Protein AF-A0A949YLF5-F1 (afdb_monomer_lite)

Foldseek 3Di:
DPPDDVVLLVQLLCLVPPNDPCSLVVSCVVSVHDSVVSVVSNVVVVVVCVVPDPDDDDPVRVVVVVVVPPDPPPVPPDPDDDDDDD

Secondary structure (DSSP, 8-state):
-----HHHHHHHHHHHHT--TTHHHHHHHHTTS-HHHHHHHHHHHHHHHHHH--S---HHHHHHHHHHH-S---------------

Radius of gyration: 22.29 Å; chains: 1; bounding box: 37×62×54 Å

Structure (mmCIF, N/CA/C/O backbone):
data_AF-A0A949YLF5-F1
#
_entry.id   AF-A0A949YLF5-F1
#
loop_
_atom_site.group_PDB
_atom_site.id
_atom_site.type_symbol
_atom_site.label_atom_id
_atom_site.label_alt_id
_atom_site.label_comp_id
_atom_site.label_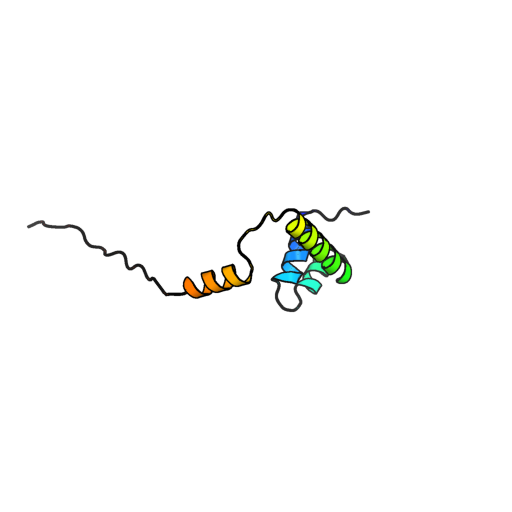asym_id
_atom_site.label_entity_id
_atom_site.label_seq_id
_atom_site.pdbx_PDB_ins_code
_atom_site.Cartn_x
_atom_site.Cartn_y
_atom_site.Cartn_z
_atom_site.occupancy
_atom_site.B_iso_or_equiv
_atom_site.auth_seq_id
_atom_site.auth_comp_id
_atom_site.auth_asym_id
_atom_site.auth_atom_id
_atom_site.pdbx_PDB_model_num
ATOM 1 N N . MET A 1 1 ? -2.906 2.998 -22.363 1.00 46.00 1 MET A N 1
ATOM 2 C CA . MET A 1 1 ? -2.860 3.015 -20.884 1.00 46.00 1 MET A CA 1
ATOM 3 C C . MET A 1 1 ? -3.432 1.687 -20.399 1.00 46.00 1 MET A C 1
ATOM 5 O O . MET A 1 1 ? -4.647 1.536 -20.375 1.00 46.00 1 MET A O 1
ATOM 9 N N . CYS A 1 2 ? -2.588 0.679 -20.147 1.00 51.50 2 CYS A N 1
ATOM 10 C CA . CYS A 1 2 ? -3.069 -0.597 -19.604 1.00 51.50 2 CYS A CA 1
ATOM 11 C C . CYS A 1 2 ? -3.634 -0.336 -18.208 1.00 51.50 2 CYS A C 1
ATOM 13 O O . CYS A 1 2 ? -2.901 0.062 -17.303 1.00 51.50 2 CYS A O 1
ATOM 15 N N . LYS A 1 3 ? -4.949 -0.493 -18.049 1.00 71.94 3 LYS A N 1
ATOM 16 C CA . LYS A 1 3 ? -5.614 -0.364 -16.754 1.00 71.94 3 LYS A CA 1
ATOM 17 C C . LYS A 1 3 ? -5.228 -1.580 -15.921 1.00 71.94 3 LYS A C 1
ATOM 19 O O . LYS A 1 3 ? -5.782 -2.657 -16.110 1.00 71.94 3 LYS A O 1
ATOM 24 N N . ILE A 1 4 ? -4.245 -1.412 -15.040 1.00 79.75 4 ILE A N 1
ATOM 25 C CA . ILE A 1 4 ? -3.913 -2.422 -14.035 1.00 79.75 4 ILE A CA 1
ATOM 26 C C . ILE A 1 4 ? -5.196 -2.696 -13.228 1.00 79.75 4 ILE A C 1
ATOM 28 O O . ILE A 1 4 ? -5.759 -1.741 -12.685 1.00 79.75 4 ILE A O 1
ATOM 32 N N . PRO A 1 5 ? -5.681 -3.951 -13.163 1.00 88.81 5 PRO A N 1
ATOM 33 C CA . PRO A 1 5 ? -6.906 -4.286 -12.441 1.00 88.81 5 PRO A CA 1
ATOM 34 C C . PRO A 1 5 ? -6.825 -3.894 -10.964 1.00 88.81 5 PRO A C 1
ATOM 36 O O . P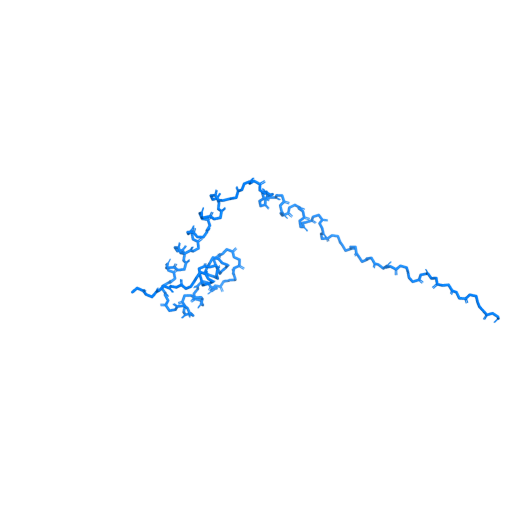RO A 1 5 ? -5.753 -3.977 -10.364 1.00 88.81 5 PRO A O 1
ATOM 39 N N . LEU A 1 6 ? -7.956 -3.541 -10.346 1.00 87.81 6 LEU A N 1
ATOM 40 C CA . LEU A 1 6 ? -8.014 -3.166 -8.926 1.00 87.81 6 LEU A CA 1
ATOM 41 C C . LEU A 1 6 ? -7.411 -4.241 -8.004 1.00 87.81 6 LEU A C 1
ATOM 43 O O . LEU A 1 6 ? -6.705 -3.921 -7.054 1.00 87.81 6 LEU A O 1
ATOM 47 N N . THR A 1 7 ? -7.605 -5.522 -8.322 1.00 92.94 7 THR A N 1
ATOM 48 C CA . THR A 1 7 ? -6.999 -6.640 -7.580 1.00 92.94 7 THR A CA 1
ATOM 49 C C . THR A 1 7 ? -5.473 -6.556 -7.538 1.00 92.94 7 THR A C 1
ATOM 51 O O . THR A 1 7 ? -4.867 -6.834 -6.507 1.00 92.94 7 THR A O 1
ATOM 54 N N . ARG A 1 8 ? -4.832 -6.089 -8.616 1.00 94.44 8 ARG A N 1
ATOM 55 C CA . ARG A 1 8 ? -3.382 -5.856 -8.653 1.00 94.44 8 ARG A CA 1
ATOM 56 C C . ARG A 1 8 ? -2.973 -4.616 -7.859 1.00 94.44 8 ARG A C 1
ATOM 58 O O . ARG A 1 8 ? -1.883 -4.608 -7.304 1.00 94.44 8 ARG A O 1
ATOM 65 N N . TRP A 1 9 ? -3.827 -3.597 -7.748 1.00 93.88 9 TRP A N 1
ATOM 66 C CA . TRP A 1 9 ? -3.578 -2.467 -6.842 1.00 93.88 9 TRP A CA 1
ATOM 67 C C . TRP A 1 9 ? -3.587 -2.906 -5.378 1.00 93.88 9 TRP A C 1
ATOM 69 O O . TRP A 1 9 ? -2.693 -2.527 -4.625 1.00 93.88 9 TRP A O 1
ATOM 79 N N . ILE A 1 10 ? -4.544 -3.753 -4.997 1.00 94.25 10 ILE A N 1
ATOM 80 C CA . ILE A 1 10 ? -4.620 -4.324 -3.648 1.00 94.25 10 ILE A CA 1
ATOM 81 C C . ILE A 1 10 ? -3.410 -5.228 -3.386 1.00 94.25 10 ILE A C 1
ATOM 83 O O . ILE A 1 10 ? -2.761 -5.085 -2.355 1.00 94.25 10 ILE A O 1
ATOM 87 N N . ALA A 1 11 ? -3.037 -6.090 -4.336 1.00 95.12 11 ALA A N 1
ATOM 88 C CA . ALA A 1 11 ? -1.85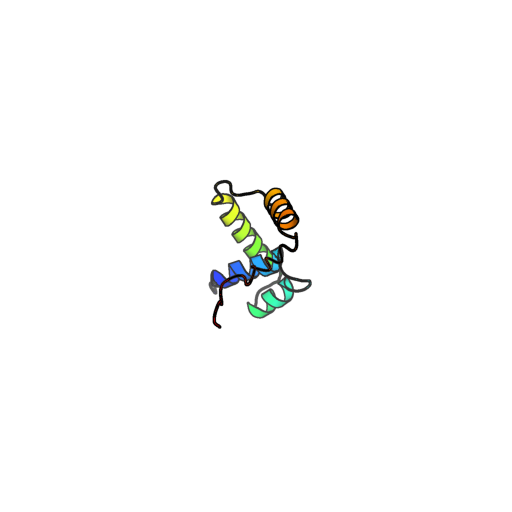1 -6.939 -4.210 1.00 95.12 11 ALA A CA 1
ATOM 89 C C . ALA A 1 11 ? -0.551 -6.122 -4.074 1.00 95.12 11 ALA A C 1
ATOM 91 O O . ALA A 1 11 ? 0.302 -6.451 -3.257 1.00 95.12 11 ALA A O 1
ATOM 92 N N . ASN A 1 12 ? -0.423 -5.007 -4.802 1.00 94.94 12 ASN A N 1
ATOM 93 C CA . ASN A 1 12 ? 0.692 -4.069 -4.641 1.00 94.94 12 ASN A CA 1
ATOM 94 C C . ASN A 1 12 ? 0.734 -3.458 -3.229 1.00 94.94 12 ASN A C 1
ATOM 96 O O . ASN A 1 12 ? 1.810 -3.320 -2.648 1.00 94.94 12 ASN A O 1
ATOM 100 N N . ALA A 1 13 ? -0.430 -3.110 -2.670 1.00 95.56 13 ALA A N 1
ATOM 101 C CA . ALA A 1 13 ? -0.536 -2.614 -1.301 1.00 95.56 13 ALA A CA 1
ATOM 102 C C . ALA A 1 13 ? -0.159 -3.692 -0.274 1.00 95.56 13 ALA A C 1
ATOM 104 O O . ALA A 1 13 ? 0.633 -3.421 0.626 1.00 95.56 13 ALA A O 1
ATOM 105 N N . ALA A 1 14 ? -0.645 -4.922 -0.452 1.00 94.94 14 ALA A N 1
ATOM 106 C CA . ALA A 1 14 ? -0.302 -6.058 0.400 1.00 94.94 14 ALA A CA 1
ATOM 107 C C . ALA A 1 14 ? 1.206 -6.348 0.373 1.00 94.94 14 ALA A C 1
ATOM 109 O O . ALA A 1 14 ? 1.827 -6.446 1.428 1.00 94.94 14 ALA A O 1
ATOM 110 N N . ALA A 1 15 ? 1.821 -6.370 -0.814 1.00 96.38 15 ALA A N 1
ATOM 111 C CA . ALA A 1 15 ? 3.262 -6.558 -0.969 1.00 96.38 15 ALA A CA 1
ATOM 112 C C . ALA A 1 15 ? 4.085 -5.475 -0.248 1.00 96.38 15 ALA A C 1
ATOM 114 O O . ALA A 1 15 ? 5.159 -5.768 0.267 1.00 96.38 15 ALA A O 1
ATOM 115 N N . ARG A 1 16 ? 3.590 -4.228 -0.189 1.00 96.12 16 ARG A N 1
ATOM 116 C CA . ARG A 1 16 ? 4.254 -3.129 0.531 1.00 96.12 16 ARG A CA 1
ATOM 117 C C . ARG A 1 16 ? 4.081 -3.218 2.048 1.00 96.12 16 ARG A C 1
ATOM 119 O O . ARG A 1 16 ? 5.037 -2.964 2.772 1.00 96.12 16 ARG A O 1
ATOM 126 N N . PHE A 1 17 ? 2.859 -3.450 2.523 1.00 93.75 17 PHE A N 1
ATOM 127 C CA . PHE A 1 17 ? 2.519 -3.282 3.942 1.00 93.75 17 PHE A CA 1
ATOM 128 C C . PHE A 1 17 ? 2.615 -4.571 4.759 1.00 93.75 17 PHE A C 1
ATOM 130 O O . PHE A 1 17 ? 2.713 -4.505 5.982 1.00 93.75 17 PHE A O 1
ATOM 137 N N . SER A 1 18 ? 2.571 -5.728 4.102 1.00 92.50 18 SER A N 1
ATOM 138 C CA . SER A 1 18 ? 2.514 -7.038 4.759 1.00 92.50 18 SER A CA 1
ATOM 139 C C . SER A 1 18 ? 3.378 -8.097 4.074 1.00 92.50 18 SER A C 1
ATOM 141 O O . SER A 1 18 ? 3.374 -9.243 4.505 1.00 92.50 18 SER A O 1
ATOM 143 N N . GLY A 1 19 ? 4.084 -7.737 3.000 1.00 91.25 19 GLY A N 1
ATOM 144 C CA . GLY A 1 19 ? 4.964 -8.648 2.281 1.00 91.25 19 GLY A CA 1
ATOM 145 C C . GLY A 1 19 ? 6.340 -8.771 2.929 1.00 91.25 19 GLY A C 1
ATOM 146 O O . GLY A 1 19 ? 6.840 -7.832 3.552 1.00 91.25 19 GLY A O 1
ATOM 147 N N . ASP A 1 20 ? 6.969 -9.923 2.715 1.00 94.81 20 ASP A N 1
ATOM 148 C CA . ASP A 1 20 ? 8.347 -10.178 3.126 1.00 94.81 20 ASP A CA 1
ATOM 149 C C . ASP A 1 20 ? 9.361 -9.371 2.297 1.00 94.81 20 ASP A C 1
ATOM 151 O O . ASP A 1 20 ? 9.040 -8.702 1.305 1.00 94.81 20 ASP A O 1
ATOM 155 N N . HIS A 1 21 ? 10.637 -9.453 2.686 1.00 94.62 21 HIS A N 1
ATOM 156 C CA . HIS A 1 21 ? 11.720 -8.816 1.945 1.00 94.62 21 HIS A CA 1
ATOM 157 C C . HIS A 1 21 ? 11.713 -9.252 0.469 1.00 94.62 21 HIS A C 1
ATOM 159 O O . HIS A 1 21 ? 11.776 -10.434 0.149 1.00 94.62 21 HIS A O 1
ATOM 165 N N . GLY A 1 22 ? 11.653 -8.278 -0.442 1.00 95.06 22 GLY A N 1
ATOM 166 C CA . GLY A 1 22 ? 11.607 -8.528 -1.885 1.00 95.06 22 GLY A CA 1
ATOM 167 C C . GLY A 1 22 ? 10.201 -8.670 -2.481 1.00 95.06 22 GLY A C 1
ATOM 168 O O . GLY A 1 22 ? 10.087 -8.628 -3.707 1.00 95.06 22 GLY A O 1
ATOM 169 N N . ALA A 1 23 ? 9.131 -8.717 -1.676 1.00 97.00 23 ALA A N 1
ATOM 170 C CA . ALA A 1 23 ? 7.754 -8.843 -2.171 1.00 97.00 23 ALA A CA 1
ATOM 171 C C . ALA A 1 23 ? 7.374 -7.743 -3.181 1.00 97.00 23 ALA A C 1
ATOM 173 O O . ALA A 1 23 ? 6.788 -8.019 -4.224 1.00 97.00 23 ALA A O 1
ATOM 174 N N . VAL A 1 24 ? 7.789 -6.494 -2.936 1.00 96.25 24 VAL A N 1
ATOM 175 C CA . VAL A 1 24 ? 7.582 -5.369 -3.871 1.00 96.25 24 VAL A CA 1
ATOM 176 C C . VAL A 1 24 ? 8.293 -5.592 -5.210 1.00 96.25 24 VAL A C 1
ATOM 178 O O . VAL A 1 24 ? 7.762 -5.236 -6.261 1.00 96.25 24 VAL A O 1
ATOM 181 N N . ALA A 1 25 ? 9.500 -6.164 -5.191 1.00 97.12 25 ALA A N 1
ATOM 182 C CA . ALA A 1 25 ? 10.263 -6.427 -6.406 1.00 97.12 25 ALA A CA 1
ATOM 183 C C . ALA A 1 25 ? 9.639 -7.562 -7.226 1.00 97.12 25 ALA A C 1
ATOM 185 O O . ALA A 1 25 ? 9.510 -7.415 -8.440 1.00 97.12 25 ALA A O 1
ATOM 186 N N . HIS A 1 26 ? 9.214 -8.636 -6.557 1.00 96.44 26 HIS A N 1
ATOM 187 C CA . HIS A 1 26 ? 8.492 -9.745 -7.177 1.00 96.44 26 HIS A CA 1
ATOM 188 C C . HIS A 1 26 ? 7.200 -9.256 -7.832 1.00 96.44 26 HIS A C 1
ATOM 190 O O . HIS A 1 26 ? 6.986 -9.437 -9.026 1.00 96.44 26 HIS A O 1
ATOM 196 N N . GLN A 1 27 ? 6.393 -8.517 -7.075 1.00 95.88 27 GLN A N 1
ATOM 197 C CA . GLN A 1 27 ? 5.128 -7.988 -7.559 1.00 95.88 27 GLN A CA 1
ATOM 198 C C . GLN A 1 27 ? 5.318 -7.065 -8.773 1.00 95.88 27 GLN A C 1
ATOM 200 O O . GLN A 1 27 ? 4.586 -7.179 -9.753 1.00 95.88 27 GLN A O 1
ATOM 205 N N . ALA A 1 28 ? 6.314 -6.171 -8.742 1.00 95.12 28 ALA A N 1
ATOM 206 C CA . ALA A 1 28 ? 6.633 -5.289 -9.866 1.00 95.12 28 ALA A CA 1
ATOM 207 C C . ALA A 1 28 ? 6.951 -6.079 -11.148 1.00 95.12 28 ALA A C 1
ATOM 209 O O . ALA A 1 28 ? 6.491 -5.715 -12.232 1.00 95.12 28 ALA A O 1
ATOM 210 N N . GLN A 1 29 ? 7.686 -7.187 -11.017 1.00 95.69 29 GLN A N 1
ATOM 211 C CA . GLN A 1 29 ? 7.977 -8.094 -12.123 1.00 95.69 29 GLN A CA 1
ATOM 212 C C . GLN A 1 29 ? 6.706 -8.787 -12.639 1.00 95.69 29 GLN A C 1
ATOM 214 O O . GLN A 1 29 ? 6.486 -8.810 -13.848 1.00 95.69 29 GLN A O 1
ATOM 219 N N . GLU A 1 30 ? 5.844 -9.283 -11.747 1.00 93.94 30 GLU A N 1
ATOM 220 C CA . GLU A 1 30 ? 4.597 -9.974 -12.109 1.00 93.94 30 GLU A CA 1
ATOM 221 C C . GLU A 1 30 ? 3.563 -9.083 -12.803 1.00 93.94 30 GLU A C 1
ATOM 223 O O . GLU A 1 30 ? 2.795 -9.558 -13.638 1.00 93.94 30 GLU A O 1
ATOM 228 N N . VAL A 1 31 ? 3.492 -7.801 -12.436 1.00 91.56 31 VAL A N 1
ATOM 229 C CA . VAL A 1 31 ? 2.578 -6.834 -13.071 1.00 91.56 31 VAL A CA 1
ATOM 230 C C . VAL A 1 31 ? 3.250 -6.002 -14.162 1.00 91.56 31 VAL A C 1
ATOM 232 O O . VAL A 1 31 ? 2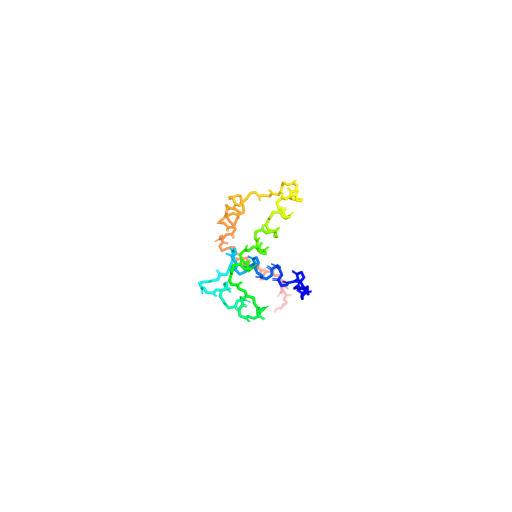.633 -5.065 -14.673 1.00 91.56 31 VAL A O 1
ATOM 235 N N . HIS A 1 32 ? 4.496 -6.335 -14.516 1.00 92.06 32 HIS A N 1
ATOM 236 C CA . HIS A 1 32 ? 5.306 -5.652 -15.525 1.00 92.06 32 HIS A CA 1
ATOM 237 C C . HIS A 1 32 ? 5.341 -4.128 -15.341 1.00 92.06 32 HIS A C 1
ATOM 239 O O . HIS A 1 32 ? 5.166 -3.359 -16.288 1.00 92.06 32 HIS A O 1
ATOM 245 N N . CYS A 1 33 ? 5.552 -3.677 -14.106 1.00 91.75 33 CYS A N 1
ATOM 246 C CA . CYS A 1 33 ? 5.682 -2.264 -13.782 1.00 91.75 33 CYS A CA 1
ATOM 247 C C . CYS A 1 33 ? 6.958 -1.997 -12.982 1.00 91.75 33 CYS A C 1
ATOM 249 O O . CYS A 1 33 ? 7.685 -2.905 -12.582 1.00 91.75 33 CYS A O 1
ATOM 251 N N . SER A 1 34 ? 7.267 -0.722 -12.765 1.00 94.94 34 SER A N 1
ATOM 252 C CA . SER A 1 34 ? 8.391 -0.366 -11.906 1.00 94.94 34 SER A CA 1
ATOM 253 C C . SER A 1 34 ? 8.047 -0.613 -10.434 1.00 94.94 34 SER A C 1
ATOM 255 O O . SER A 1 34 ? 6.890 -0.503 -10.022 1.00 94.94 34 SER A O 1
ATOM 257 N N . ARG A 1 35 ? 9.067 -0.843 -9.598 1.00 96.25 35 ARG A N 1
ATOM 258 C CA . ARG A 1 35 ? 8.891 -0.872 -8.133 1.00 96.25 35 ARG A CA 1
ATOM 259 C C . ARG A 1 35 ? 8.260 0.425 -7.614 1.00 96.25 35 ARG A C 1
ATOM 261 O O . ARG A 1 35 ? 7.449 0.379 -6.696 1.00 96.25 35 ARG A O 1
ATOM 268 N N . GLN A 1 36 ? 8.576 1.564 -8.237 1.00 96.94 36 GLN A N 1
ATOM 269 C CA . GLN A 1 36 ? 7.977 2.852 -7.886 1.00 96.94 36 GLN A CA 1
ATOM 270 C C . GLN A 1 36 ? 6.461 2.854 -8.110 1.00 96.94 36 GLN A C 1
ATOM 272 O O . GLN A 1 36 ? 5.711 3.277 -7.240 1.00 96.94 36 GLN A O 1
ATOM 277 N N . SER A 1 37 ? 5.991 2.279 -9.217 1.00 94.88 37 SER A N 1
ATOM 278 C CA . SER A 1 37 ? 4.557 2.155 -9.486 1.00 94.88 37 SER A CA 1
ATOM 279 C C . SER A 1 37 ? 3.841 1.295 -8.437 1.00 94.88 37 SER A C 1
ATOM 281 O O . SER A 1 37 ? 2.719 1.615 -8.054 1.00 94.88 37 SER A O 1
ATOM 283 N N . VAL A 1 38 ? 4.479 0.235 -7.924 1.00 95.50 38 VAL A N 1
ATOM 284 C CA . VAL A 1 38 ? 3.940 -0.559 -6.800 1.00 95.50 38 VAL A CA 1
ATOM 285 C C . VAL A 1 38 ? 3.778 0.314 -5.550 1.00 95.50 38 VAL A C 1
ATOM 287 O O . VAL A 1 38 ? 2.708 0.306 -4.937 1.00 95.50 38 VAL A O 1
ATOM 290 N N . TYR A 1 39 ? 4.791 1.118 -5.209 1.00 96.12 39 TYR A N 1
ATOM 291 C CA . TYR A 1 39 ? 4.723 2.051 -4.082 1.00 96.12 39 TYR A CA 1
ATOM 292 C C . TYR A 1 39 ? 3.621 3.102 -4.242 1.00 96.12 39 TYR A C 1
ATO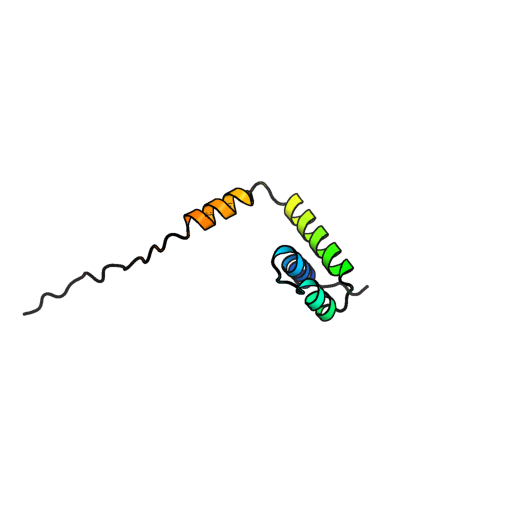M 294 O O . TYR A 1 39 ? 2.897 3.354 -3.275 1.00 96.12 39 TYR A O 1
ATOM 302 N N . ASP A 1 40 ? 3.472 3.672 -5.437 1.00 95.75 40 ASP A N 1
ATOM 303 C CA . ASP A 1 40 ? 2.460 4.688 -5.732 1.00 95.75 40 ASP A CA 1
ATOM 304 C C . ASP A 1 40 ? 1.041 4.108 -5.636 1.00 95.75 40 ASP A C 1
ATOM 306 O O . ASP A 1 40 ? 0.142 4.737 -5.075 1.00 95.75 40 ASP A O 1
ATOM 310 N N . HIS A 1 41 ? 0.824 2.891 -6.148 1.00 94.31 41 HIS A N 1
ATOM 311 C CA . HIS A 1 41 ? -0.460 2.196 -6.023 1.00 94.31 41 HIS A CA 1
ATOM 312 C C . HIS A 1 41 ? -0.796 1.903 -4.562 1.00 94.31 41 HIS A C 1
ATOM 314 O O . HIS A 1 41 ? -1.908 2.193 -4.124 1.00 94.31 41 HIS A O 1
ATOM 320 N N . ALA A 1 42 ? 0.169 1.387 -3.799 1.00 95.31 42 ALA A N 1
ATOM 321 C CA . ALA A 1 42 ? -0.012 1.108 -2.381 1.00 95.31 42 ALA A CA 1
ATOM 322 C C . ALA A 1 42 ? -0.390 2.372 -1.592 1.00 95.31 42 ALA A C 1
ATOM 324 O O . ALA A 1 42 ? -1.300 2.333 -0.766 1.00 95.31 42 ALA A O 1
ATOM 325 N N . GLN A 1 43 ? 0.251 3.507 -1.893 1.00 95.19 43 GLN A N 1
ATOM 326 C CA . GLN A 1 43 ? -0.058 4.784 -1.251 1.00 95.19 43 GLN A CA 1
ATOM 327 C C . GLN A 1 43 ? -1.480 5.260 -1.569 1.00 95.19 43 GLN A C 1
ATOM 329 O O . GLN A 1 43 ? -2.188 5.732 -0.681 1.00 95.19 43 GLN A O 1
ATOM 334 N N . LYS A 1 44 ? -1.919 5.120 -2.823 1.00 94.19 44 LYS A N 1
ATOM 335 C CA . LYS A 1 44 ? -3.278 5.494 -3.239 1.00 94.19 44 LYS A CA 1
ATOM 336 C C . LYS A 1 44 ? -4.342 4.610 -2.591 1.00 94.19 44 LYS A C 1
ATOM 338 O O . LYS A 1 44 ? -5.357 5.132 -2.146 1.00 94.19 44 LYS A O 1
ATOM 343 N N . VAL A 1 45 ? -4.098 3.299 -2.497 1.00 93.69 45 VAL A N 1
ATOM 344 C CA . VAL A 1 45 ? -4.990 2.369 -1.782 1.00 93.69 45 VAL A CA 1
ATOM 345 C C . VAL A 1 45 ? -5.082 2.755 -0.309 1.00 93.69 45 VAL A C 1
ATOM 347 O O . VAL A 1 45 ? -6.183 2.880 0.213 1.00 93.69 45 VAL A O 1
ATOM 350 N N . HIS A 1 46 ? -3.948 3.018 0.343 1.00 92.81 46 HIS A N 1
ATOM 351 C CA . HIS A 1 46 ? -3.932 3.459 1.735 1.00 92.81 46 HIS A CA 1
ATOM 352 C C . HIS A 1 46 ? -4.719 4.762 1.939 1.00 92.81 46 HIS A C 1
ATOM 354 O O . HIS A 1 46 ? -5.518 4.848 2.863 1.00 92.81 46 HIS A O 1
ATOM 360 N N . ALA A 1 47 ? -4.536 5.758 1.066 1.00 90.62 47 ALA A N 1
ATOM 361 C CA . ALA A 1 47 ? -5.266 7.022 1.144 1.00 90.62 47 ALA A CA 1
ATOM 362 C C . ALA A 1 47 ? -6.782 6.840 0.963 1.00 90.62 47 ALA A C 1
ATOM 364 O O . ALA A 1 47 ? -7.551 7.433 1.713 1.00 90.62 47 ALA A O 1
ATOM 365 N N . ALA A 1 48 ? -7.209 6.001 0.014 1.00 89.75 48 ALA A N 1
ATOM 366 C CA . ALA A 1 48 ? -8.624 5.702 -0.199 1.00 89.75 48 ALA A CA 1
ATOM 367 C C . ALA A 1 48 ? -9.241 4.990 1.013 1.00 89.75 48 ALA A C 1
ATOM 369 O O . ALA A 1 48 ? -10.295 5.392 1.489 1.00 89.75 48 ALA A O 1
ATOM 370 N N . VAL A 1 49 ? -8.554 3.982 1.559 1.00 88.81 49 VAL A N 1
ATOM 371 C CA . VAL A 1 49 ? -9.010 3.290 2.773 1.00 88.81 49 VAL A CA 1
ATOM 372 C C . VAL A 1 49 ? -9.079 4.259 3.950 1.00 88.81 49 VAL A C 1
ATOM 374 O O . VAL A 1 49 ? -10.072 4.266 4.661 1.00 88.81 49 VAL A O 1
ATOM 377 N N . ALA A 1 50 ? -8.066 5.106 4.142 1.00 87.38 50 ALA A N 1
ATOM 378 C CA . ALA A 1 50 ? -8.047 6.077 5.232 1.00 87.38 50 ALA A CA 1
ATOM 379 C C . ALA A 1 50 ? -9.171 7.122 5.126 1.00 87.38 50 ALA A C 1
ATOM 381 O O . ALA A 1 50 ? -9.690 7.539 6.156 1.00 87.38 50 ALA A O 1
ATOM 382 N N . ALA A 1 51 ? -9.547 7.531 3.911 1.00 86.94 51 ALA A N 1
ATOM 383 C CA . ALA A 1 51 ? -10.646 8.469 3.687 1.00 86.94 51 ALA A CA 1
ATOM 384 C C . ALA A 1 51 ? -12.019 7.860 4.023 1.00 86.94 51 ALA A C 1
ATOM 386 O O . ALA A 1 51 ? -12.862 8.541 4.597 1.00 86.94 51 ALA A O 1
ATOM 387 N N . GLU A 1 52 ? -12.222 6.579 3.707 1.00 85.69 52 GLU A N 1
ATOM 388 C CA . GLU A 1 52 ? -13.483 5.866 3.960 1.00 85.69 52 GLU A CA 1
ATOM 389 C C . GLU A 1 52 ? -13.558 5.247 5.367 1.00 85.69 52 GLU A C 1
ATOM 391 O O . GLU A 1 52 ? -14.623 4.823 5.818 1.00 85.69 52 GLU A O 1
ATOM 396 N N . HIS A 1 53 ? -12.434 5.153 6.083 1.00 79.81 53 HIS A N 1
ATOM 397 C CA . HIS A 1 53 ? -12.387 4.506 7.388 1.00 79.81 53 HIS A CA 1
ATOM 398 C C . HIS A 1 53 ? -13.055 5.371 8.467 1.00 79.81 53 HIS A C 1
ATOM 400 O O . HIS A 1 53 ? -12.448 6.271 9.043 1.00 79.81 53 HIS A O 1
ATOM 406 N N . SER A 1 54 ? -14.303 5.042 8.804 1.00 69.56 54 SER A N 1
ATOM 407 C CA . SER A 1 54 ? -15.130 5.753 9.787 1.00 69.56 54 SER A CA 1
ATOM 408 C C . SER A 1 54 ? -14.858 5.376 11.257 1.00 69.56 54 SER A C 1
ATOM 410 O O . SER A 1 54 ? -15.773 5.403 12.076 1.00 69.56 54 SER A O 1
ATOM 412 N N . GLY A 1 55 ? -13.612 5.033 11.610 1.00 70.00 55 GLY A N 1
ATOM 413 C CA . GLY A 1 55 ? -13.197 4.868 13.012 1.00 70.00 55 GLY A CA 1
ATOM 414 C C . GLY A 1 55 ? -13.279 3.449 13.591 1.00 70.00 55 GLY A C 1
ATOM 415 O O . GLY A 1 55 ? -13.831 3.257 14.672 1.00 70.00 55 GLY A O 1
ATOM 416 N N . GLY A 1 56 ? -12.699 2.458 12.910 1.00 72.50 56 GLY A N 1
ATOM 417 C CA . GLY A 1 56 ? -12.410 1.145 13.500 1.00 72.50 56 GLY A CA 1
ATOM 418 C C . GLY A 1 56 ? -11.228 1.156 14.490 1.00 72.50 56 GLY A C 1
ATOM 419 O O . GLY A 1 56 ? -10.596 2.200 14.694 1.00 72.50 56 GLY A O 1
ATOM 420 N N . PRO A 1 57 ? -10.903 -0.001 15.100 1.00 77.44 57 PRO A N 1
ATOM 421 C CA . PRO A 1 57 ? -9.830 -0.116 16.083 1.00 77.44 57 PRO A CA 1
ATOM 422 C C . PRO A 1 57 ? -8.500 0.375 15.511 1.00 77.44 57 PRO A C 1
ATOM 424 O O . PRO A 1 57 ? -8.108 0.039 14.391 1.00 77.44 57 PRO A O 1
ATOM 427 N N . SER A 1 58 ? -7.778 1.172 16.292 1.00 79.31 58 SER A N 1
ATOM 428 C CA . SER A 1 58 ? -6.429 1.591 15.933 1.00 79.31 58 SER A CA 1
ATOM 429 C C . SER A 1 58 ? -5.504 0.379 15.803 1.00 79.31 58 SER A C 1
ATOM 431 O O . SER A 1 58 ? -5.689 -0.652 16.451 1.00 79.31 58 SER A O 1
ATOM 433 N N . ARG A 1 59 ? -4.426 0.521 15.024 1.00 74.00 59 ARG A N 1
ATOM 434 C CA . ARG A 1 59 ? -3.383 -0.513 14.916 1.00 74.00 59 ARG A CA 1
ATOM 435 C C . ARG A 1 59 ? -2.863 -0.965 16.287 1.00 74.00 59 ARG A C 1
ATOM 437 O O . ARG A 1 59 ? -2.557 -2.138 16.462 1.00 74.00 59 ARG A O 1
ATOM 444 N N . ALA A 1 60 ? -2.752 -0.044 17.245 1.00 81.31 60 ALA A N 1
ATOM 445 C CA . ALA A 1 60 ? -2.320 -0.360 18.603 1.00 81.31 60 ALA A CA 1
ATOM 446 C C . ALA A 1 60 ? -3.335 -1.255 19.331 1.00 81.31 60 ALA A C 1
ATOM 448 O O . ALA A 1 60 ? -2.933 -2.243 19.938 1.00 81.31 60 ALA A O 1
ATOM 449 N N . GLN A 1 61 ? -4.633 -0.959 19.202 1.00 81.00 61 GLN A N 1
ATOM 450 C CA . GLN A 1 61 ? -5.706 -1.787 19.763 1.00 81.00 61 GLN A CA 1
ATOM 451 C C . GLN A 1 61 ? -5.708 -3.187 19.147 1.00 81.00 61 GLN A C 1
ATOM 453 O O . GLN A 1 61 ? -5.716 -4.163 19.883 1.00 81.00 61 GLN A O 1
ATOM 458 N N . LEU A 1 62 ? -5.567 -3.299 17.823 1.00 80.44 62 LEU A N 1
ATOM 459 C CA . LEU A 1 62 ? -5.487 -4.602 17.153 1.00 80.44 62 LEU A CA 1
ATOM 460 C C . LEU A 1 62 ? -4.272 -5.424 17.605 1.00 80.44 62 LEU A C 1
ATOM 462 O O . LEU A 1 62 ? -4.359 -6.642 17.737 1.00 80.44 62 LEU A O 1
ATOM 466 N N . ILE A 1 63 ? -3.122 -4.786 17.845 1.00 83.62 63 ILE A N 1
ATOM 467 C CA . ILE A 1 63 ? -1.935 -5.477 18.372 1.00 83.62 63 ILE A CA 1
ATOM 468 C C . ILE A 1 63 ? -2.185 -5.949 19.804 1.00 83.62 63 ILE A C 1
ATOM 470 O O . ILE A 1 63 ? -1.866 -7.091 20.124 1.00 83.62 63 ILE A O 1
ATOM 474 N N . GLN A 1 64 ? -2.773 -5.097 20.642 1.00 84.25 64 GLN A N 1
ATOM 475 C CA . GLN A 1 64 ? -3.113 -5.439 22.019 1.00 84.25 64 GLN A CA 1
ATOM 476 C C . GLN A 1 64 ? -4.116 -6.601 22.079 1.00 84.25 64 GLN A C 1
ATOM 478 O O . GLN A 1 64 ? -3.916 -7.531 22.855 1.00 84.25 64 GLN A O 1
ATOM 483 N N . GLU A 1 65 ? -5.150 -6.589 21.238 1.00 82.88 65 GLU A N 1
ATOM 484 C CA . GLU A 1 65 ? -6.132 -7.673 21.120 1.00 82.88 65 GLU A CA 1
ATOM 485 C C . GLU A 1 65 ? -5.482 -8.986 20.668 1.00 82.88 65 GLU A C 1
ATOM 487 O O . GLU A 1 65 ? -5.694 -10.022 21.294 1.00 82.88 65 GLU A O 1
ATOM 492 N N . ASN A 1 66 ? -4.624 -8.953 19.643 1.00 79.56 66 ASN A N 1
ATOM 493 C CA . ASN A 1 66 ? -3.905 -10.148 19.185 1.00 79.56 66 ASN A CA 1
ATOM 494 C C . ASN A 1 66 ? -2.948 -10.702 20.251 1.00 79.56 66 ASN A C 1
ATOM 496 O O . ASN A 1 66 ? -2.825 -11.914 20.409 1.00 79.56 66 ASN A O 1
ATOM 500 N N . GLN A 1 67 ? -2.279 -9.830 21.006 1.00 82.81 67 GLN A N 1
ATOM 501 C CA . GLN A 1 67 ? -1.420 -10.240 22.117 1.00 82.81 67 GLN A CA 1
ATOM 502 C C . GLN A 1 67 ? -2.230 -10.834 23.275 1.00 82.81 67 GLN A C 1
ATOM 504 O O . GLN A 1 67 ? -1.791 -11.805 23.889 1.00 82.81 67 GLN A O 1
ATOM 509 N N . ALA A 1 68 ? -3.417 -10.289 23.553 1.00 77.44 68 ALA A N 1
ATOM 510 C CA . ALA A 1 68 ? -4.326 -10.806 24.571 1.00 77.44 68 ALA A CA 1
ATOM 511 C C . ALA A 1 68 ? -4.944 -12.161 24.175 1.00 77.44 68 ALA A C 1
ATOM 513 O O . ALA A 1 68 ? -5.117 -13.025 25.033 1.00 77.44 68 ALA A O 1
ATOM 514 N N . GLY A 1 69 ? -5.227 -12.365 22.884 1.00 64.81 69 GLY A N 1
ATOM 515 C CA . GLY A 1 69 ? -5.796 -13.596 22.329 1.00 64.81 69 GLY A CA 1
ATOM 516 C C . GLY A 1 69 ? -4.813 -14.761 22.167 1.00 64.81 69 GLY A C 1
ATOM 517 O O . GLY A 1 69 ? -5.245 -15.881 21.924 1.00 64.81 69 GLY A O 1
ATOM 518 N N . ASN A 1 70 ? -3.503 -14.552 22.342 1.00 54.62 70 ASN A N 1
ATOM 519 C CA . ASN A 1 70 ? -2.491 -15.605 22.192 1.00 54.62 70 ASN A CA 1
ATOM 520 C C . ASN A 1 70 ? -2.265 -16.439 23.476 1.00 54.62 70 ASN A C 1
ATOM 522 O O . ASN A 1 70 ? -1.193 -17.022 23.665 1.00 54.62 70 ASN A O 1
ATOM 526 N N . ARG A 1 71 ? -3.258 -16.505 24.379 1.00 47.38 71 ARG A N 1
ATOM 527 C CA . ARG A 1 71 ? -3.305 -17.552 25.413 1.00 47.38 71 ARG A CA 1
ATOM 528 C C . ARG A 1 71 ? -3.671 -18.871 24.729 1.00 47.38 71 ARG A C 1
ATOM 530 O O . ARG A 1 71 ? -4.644 -18.889 23.981 1.00 47.38 71 ARG A O 1
ATOM 537 N N . PRO A 1 72 ? -2.959 -19.979 24.988 1.00 48.16 72 PRO A N 1
ATOM 538 C CA . PRO A 1 72 ? -3.390 -21.285 24.520 1.00 48.16 72 PRO A CA 1
ATOM 539 C C . PRO A 1 72 ? -4.631 -21.707 25.318 1.00 48.16 72 PRO A C 1
ATOM 541 O O . PRO A 1 72 ? -4.533 -22.482 26.266 1.00 48.16 72 PRO A O 1
ATOM 544 N N . GLU A 1 73 ? -5.812 -21.205 24.955 1.00 48.59 73 GLU A N 1
ATOM 545 C CA . GLU A 1 73 ? -7.064 -21.884 25.282 1.00 48.59 73 GLU A CA 1
ATOM 546 C C . GLU A 1 73 ? -7.162 -23.104 24.370 1.00 48.59 73 GLU A C 1
ATOM 548 O O . GLU A 1 73 ? -7.889 -23.144 23.378 1.00 48.59 73 GLU A O 1
ATOM 553 N N . ILE A 1 74 ? -6.375 -24.127 24.708 1.00 51.31 74 ILE A N 1
ATOM 554 C CA . ILE A 1 74 ? -6.718 -25.492 24.344 1.00 51.31 74 ILE A CA 1
ATOM 555 C C . ILE A 1 74 ? -7.986 -25.782 25.138 1.00 51.31 74 ILE A C 1
ATOM 557 O O . ILE A 1 74 ? -7.944 -26.219 26.286 1.00 51.31 74 ILE A O 1
ATOM 561 N N . MET A 1 75 ? -9.121 -25.448 24.534 1.00 43.03 75 MET A N 1
ATOM 562 C CA . MET A 1 75 ? -10.423 -25.921 24.953 1.00 43.03 75 MET A CA 1
ATOM 563 C C . MET A 1 75 ? -10.443 -27.421 24.663 1.00 43.03 75 MET A C 1
ATOM 565 O O . MET A 1 75 ? -10.942 -27.877 23.636 1.00 43.03 75 MET A O 1
ATOM 569 N N . THR A 1 76 ? -9.829 -28.193 25.560 1.00 45.25 76 THR A N 1
ATOM 570 C CA . THR A 1 76 ? -10.161 -29.598 25.750 1.00 45.25 76 THR A CA 1
ATOM 571 C C . THR A 1 76 ? -11.610 -29.587 26.210 1.00 45.25 76 THR A C 1
ATOM 573 O O . THR A 1 76 ? -11.889 -29.455 27.397 1.00 45.25 76 THR A O 1
ATOM 576 N N . GLN A 1 77 ? -12.542 -29.594 25.256 1.00 47.12 77 GLN A N 1
ATOM 577 C CA . GLN A 1 77 ? -13.921 -29.926 25.558 1.00 47.12 77 GLN A CA 1
ATOM 578 C C . GLN A 1 77 ? -13.888 -31.312 26.184 1.00 47.12 77 GLN A C 1
ATOM 580 O O . GLN A 1 77 ? -13.487 -32.285 25.540 1.00 47.12 77 GLN A O 1
ATOM 585 N N . ASP A 1 78 ? -14.254 -31.347 27.460 1.00 45.38 78 ASP A N 1
ATOM 586 C CA . ASP A 1 78 ? -14.644 -32.537 28.183 1.00 45.38 78 ASP A CA 1
ATOM 587 C C . ASP A 1 78 ? -15.482 -33.433 27.266 1.00 45.38 78 ASP A C 1
ATOM 589 O O . ASP A 1 78 ? -16.621 -33.123 26.914 1.00 45.38 78 ASP A O 1
ATOM 593 N N . LEU A 1 79 ? -14.911 -34.574 26.881 1.00 51.84 79 LEU A N 1
ATOM 594 C CA . LEU A 1 79 ? -15.700 -35.744 26.525 1.00 51.84 79 LEU A CA 1
ATOM 595 C C . LEU A 1 79 ? -16.240 -36.325 27.835 1.00 51.84 79 LEU A C 1
ATOM 597 O O . LEU A 1 79 ? -15.789 -37.374 28.284 1.00 51.84 79 LEU A O 1
ATOM 601 N N . ASP A 1 80 ? -17.192 -35.632 28.455 1.00 52.97 80 ASP A N 1
ATOM 602 C CA . ASP A 1 80 ? -18.097 -36.260 29.407 1.00 52.97 80 ASP A CA 1
ATOM 603 C C . ASP A 1 80 ? -19.511 -36.259 28.842 1.00 52.97 80 ASP A C 1
ATOM 605 O O . ASP A 1 80 ? -20.152 -35.213 28.733 1.00 52.97 80 ASP A O 1
ATOM 609 N N . SER A 1 81 ? -19.974 -37.455 28.471 1.00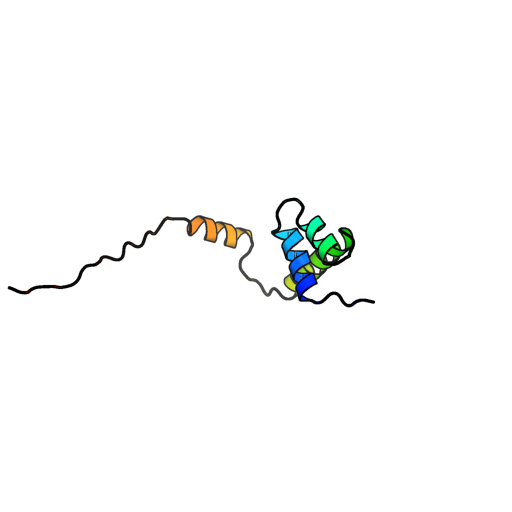 48.12 81 SER A N 1
ATOM 610 C CA . SER A 1 81 ? -21.321 -37.985 28.753 1.00 48.12 81 SER A CA 1
ATOM 611 C C . SER A 1 81 ? -21.700 -39.094 27.756 1.00 48.12 81 SER A C 1
ATOM 613 O O . SER A 1 81 ? -21.255 -39.088 26.611 1.00 48.12 81 SER A O 1
ATOM 615 N N . PRO A 1 82 ? -22.684 -39.956 28.066 1.00 56.44 82 PRO A N 1
ATOM 616 C CA . PRO A 1 82 ? -22.839 -40.772 29.268 1.00 56.44 82 PRO A CA 1
ATOM 617 C C . PRO A 1 82 ? -23.125 -42.241 28.868 1.00 56.44 82 PRO A C 1
ATOM 619 O O . PRO A 1 82 ? -23.728 -42.520 27.832 1.00 56.44 82 PRO A O 1
ATOM 622 N N . GLY A 1 83 ? -22.731 -43.222 29.683 1.00 40.41 83 GLY A N 1
ATOM 623 C CA . GLY A 1 83 ? -22.786 -44.622 29.241 1.00 40.41 83 GLY A CA 1
ATOM 624 C C . GLY A 1 83 ? -22.947 -45.664 30.333 1.00 40.41 83 GLY A C 1
ATOM 625 O O . GLY A 1 83 ? -22.227 -46.654 30.330 1.00 40.41 83 GLY A O 1
ATOM 626 N N . SER A 1 84 ? -23.911 -45.488 31.240 1.00 52.62 84 SER A N 1
ATOM 627 C CA . SER A 1 84 ? -24.449 -46.630 31.989 1.00 52.62 84 SER A CA 1
ATOM 628 C C . SER A 1 84 ? -24.968 -47.694 31.017 1.00 52.62 84 SER A C 1
ATOM 630 O O . SER A 1 84 ? -25.985 -47.476 30.352 1.00 52.62 84 SER A O 1
ATOM 632 N N . ARG A 1 85 ? -24.334 -48.871 30.979 1.00 45.59 85 ARG A N 1
ATOM 633 C CA . ARG A 1 85 ? -25.039 -50.124 30.683 1.00 45.59 85 ARG A CA 1
ATOM 634 C C . ARG A 1 85 ? -24.268 -51.369 31.152 1.00 45.59 85 ARG A C 1
ATOM 636 O O . ARG A 1 85 ? -23.369 -51.822 30.458 1.00 45.59 85 ARG A O 1
ATOM 643 N N . LYS A 1 86 ? -24.807 -51.919 32.250 1.00 45.69 86 LYS A N 1
ATOM 644 C CA . LYS A 1 86 ? -24.810 -53.312 32.743 1.00 45.69 86 LYS A CA 1
ATOM 645 C C . LYS A 1 86 ? -23.507 -53.905 33.266 1.00 45.69 86 LYS A C 1
ATOM 647 O O . LYS A 1 86 ? -22.574 -54.102 32.470 1.00 45.69 86 LYS A O 1
#

Sequence (86 aa):
MCKIPLTRWIANAAARFSGDHGAVAHQAQEVHCSRQSVYDHAQKVHAAVAAEHSGGPSRAQLIQENQAGNRPEIMTQDLDSPGSRK

pLDDT: mean 80.11, std 18.4, range [40.41, 97.12]